Protein AF-A0A528CZE8-F1 (afdb_monomer)

pLDDT: mean 80.99, std 13.26, range [39.22, 95.0]

Mean predicted aligned error: 7.95 Å

Sequence (61 aa):
MSATVMPAASGEMQLVGRALAREGGAFHTIIKMHNQRLYRIARSVVRNDSEAEDIVQEAYV

Nearest PDB structures (foldseek):
  5wur-assembly1_A  TM=8.022E-01  e=4.392E-01  Bacillus subtilis subsp. subtilis str. 168
  5wuq-assembly1_A  TM=7.925E-01  e=4.986E-01  Bacillus subtilis subsp. subtilis str. 168
  5or5-assembly1_A  TM=7.944E-01  e=2.146E+00  Escherichia coli K-12

Foldseek 3Di:
DDDPPDDVVVVLVVLVVCVVVVVPVSQVVNLVVCLVVQLVVLCVVPVDNVSSVVVSVVSVD

Secondary structure (DSSP, 8-state):
-------HHHHHHHHHHHHHTT-HHHHHHHHHHHHHHHHHHHHHHH--HHHHHHHHHHTT-

Structure (mmCIF, N/CA/C/O backbone):
data_AF-A0A528CZE8-F1
#
_entry.id   AF-A0A528CZE8-F1
#
loop_
_atom_site.group_PDB
_atom_site.id
_atom_site.type_symbol
_atom_site.label_atom_id
_atom_site.label_alt_id
_atom_site.label_comp_id
_atom_site.label_asym_id
_atom_site.label_entity_id
_atom_site.label_seq_id
_atom_site.pdbx_PDB_ins_code
_atom_site.Cartn_x
_atom_site.Cartn_y
_atom_site.Cartn_z
_atom_site.occupancy
_atom_site.B_iso_or_equiv
_atom_site.auth_seq_id
_atom_site.auth_comp_id
_atom_site.auth_asym_id
_atom_site.auth_atom_id
_atom_site.pdbx_PDB_model_num
ATOM 1 N N . MET A 1 1 ? 7.647 36.073 -14.877 1.00 44.91 1 MET A N 1
ATOM 2 C CA . MET A 1 1 ? 7.651 34.738 -15.511 1.00 44.91 1 MET A CA 1
ATOM 3 C C . MET A 1 1 ? 6.865 33.807 -14.605 1.00 44.91 1 MET A C 1
ATOM 5 O O . MET A 1 1 ? 7.300 33.564 -13.489 1.00 44.91 1 MET A O 1
ATOM 9 N N . SER A 1 2 ? 5.659 33.427 -15.025 1.00 39.22 2 SER A N 1
ATOM 10 C CA . SER A 1 2 ? 4.698 32.676 -14.210 1.00 39.22 2 SER A CA 1
ATOM 11 C C . SER A 1 2 ? 5.140 31.227 -14.021 1.00 39.22 2 SER A C 1
ATOM 13 O O . SER A 1 2 ? 5.443 30.541 -14.994 1.00 39.22 2 SER A O 1
ATOM 15 N N . ALA A 1 3 ? 5.146 30.760 -12.774 1.00 49.28 3 ALA A N 1
ATOM 16 C CA . ALA A 1 3 ? 5.247 29.344 -12.462 1.00 49.28 3 ALA A CA 1
ATOM 17 C C . ALA A 1 3 ? 3.911 28.676 -12.818 1.00 49.28 3 ALA A C 1
ATOM 19 O O . ALA A 1 3 ? 2.924 28.810 -12.095 1.00 49.28 3 ALA A O 1
ATOM 20 N N . THR A 1 4 ? 3.862 27.987 -13.956 1.00 48.53 4 THR A N 1
ATOM 21 C CA . THR A 1 4 ? 2.756 27.086 -14.284 1.00 48.53 4 THR A CA 1
ATOM 22 C C . THR A 1 4 ? 2.826 25.898 -13.330 1.00 48.53 4 THR A C 1
ATOM 24 O O . THR A 1 4 ? 3.573 24.949 -13.558 1.00 48.53 4 THR A O 1
ATOM 27 N N . VAL A 1 5 ? 2.065 25.945 -12.238 1.00 60.84 5 VAL A N 1
ATOM 28 C CA . VAL A 1 5 ? 1.770 24.752 -11.441 1.00 60.84 5 VAL A CA 1
ATOM 29 C C . VAL A 1 5 ? 0.845 23.886 -12.295 1.00 60.84 5 VAL A C 1
ATOM 31 O O . VAL A 1 5 ? -0.364 24.108 -12.337 1.00 60.84 5 VAL A O 1
ATOM 34 N N . MET A 1 6 ? 1.411 22.938 -13.045 1.00 52.16 6 MET A N 1
ATOM 35 C CA . MET A 1 6 ? 0.601 21.890 -13.665 1.00 52.16 6 MET A CA 1
ATOM 36 C C . MET A 1 6 ? -0.022 21.033 -12.554 1.00 52.16 6 MET A C 1
ATOM 38 O O . MET A 1 6 ? 0.662 20.689 -11.587 1.00 52.16 6 MET A O 1
ATOM 42 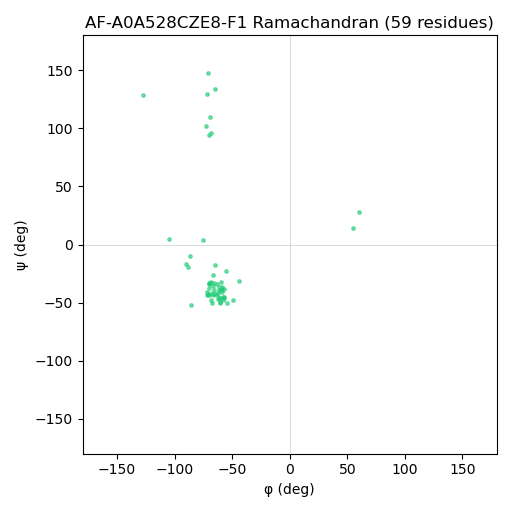N N . PRO A 1 7 ? -1.324 20.725 -12.652 1.00 52.69 7 PRO A N 1
ATOM 43 C CA . PRO A 1 7 ? -2.115 20.258 -11.526 1.00 52.69 7 PRO A CA 1
ATOM 44 C C . PRO A 1 7 ? -1.698 18.841 -11.145 1.00 52.69 7 PRO A C 1
ATOM 46 O O . PRO A 1 7 ? -1.361 18.039 -12.014 1.00 52.69 7 PRO A O 1
ATOM 49 N N . ALA A 1 8 ? -1.783 18.506 -9.858 1.00 62.09 8 ALA A N 1
ATOM 50 C CA . ALA A 1 8 ? -1.507 17.168 -9.326 1.00 62.09 8 ALA A CA 1
ATOM 51 C C . ALA A 1 8 ? -2.129 16.025 -10.163 1.00 62.09 8 ALA A C 1
ATOM 53 O O . ALA A 1 8 ? -1.506 14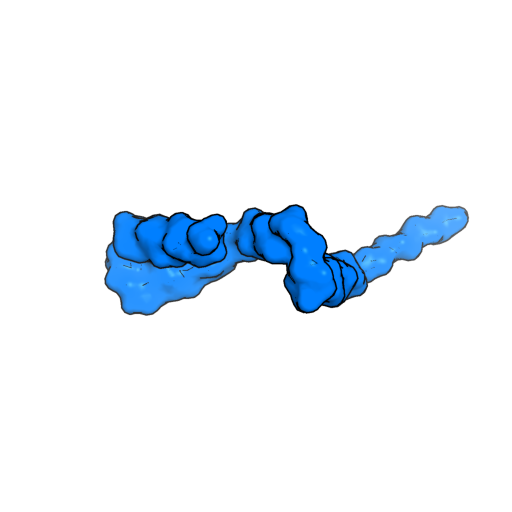.980 -10.315 1.00 62.09 8 ALA A O 1
ATOM 54 N N . ALA A 1 9 ? -3.278 16.267 -10.808 1.00 66.06 9 ALA A N 1
ATOM 55 C CA . ALA A 1 9 ? -3.932 15.347 -11.743 1.00 66.06 9 ALA A CA 1
ATOM 56 C C . ALA A 1 9 ? -3.065 14.943 -12.958 1.00 66.06 9 ALA A C 1
ATOM 58 O O . ALA A 1 9 ? -3.117 13.801 -13.400 1.00 66.06 9 ALA A O 1
ATOM 59 N N . SER A 1 10 ? -2.243 15.848 -13.505 1.00 76.31 10 SER A N 1
ATOM 60 C CA . SER A 1 10 ? -1.304 15.522 -14.594 1.00 76.31 10 SER A CA 1
ATOM 61 C C . SER A 1 10 ? -0.155 14.630 -14.118 1.00 76.31 10 SER A C 1
ATOM 63 O O . SER A 1 10 ? 0.311 13.781 -14.875 1.00 76.31 10 SER A O 1
ATOM 65 N N . GLY A 1 11 ? 0.293 14.805 -12.871 1.00 85.25 11 GLY A N 1
ATOM 66 C CA . GLY A 1 11 ? 1.296 13.938 -12.247 1.00 85.25 11 GLY A CA 1
ATOM 67 C C . GLY A 1 11 ? 0.731 12.560 -11.900 1.00 85.25 11 GLY A C 1
ATOM 68 O O . GLY A 1 11 ? 1.370 11.547 -12.171 1.00 85.25 11 GLY A O 1
ATOM 69 N N . GLU A 1 12 ? -0.497 12.515 -11.384 1.00 87.12 12 GLU A N 1
ATOM 70 C CA . GLU A 1 12 ? -1.224 11.279 -11.079 1.00 87.12 12 GLU A CA 1
ATOM 71 C C . GLU A 1 12 ? -1.476 10.454 -12.348 1.00 87.12 12 GLU A C 1
ATOM 73 O O . GLU A 1 12 ? -1.128 9.278 -12.392 1.00 87.12 12 GLU A O 1
ATOM 78 N N . MET A 1 13 ? -1.955 11.078 -13.431 1.00 89.81 13 MET A N 1
ATOM 79 C CA . MET A 1 13 ? -2.137 10.395 -14.720 1.00 89.81 13 MET A CA 1
ATOM 80 C C . MET A 1 13 ? -0.824 9.857 -15.305 1.00 89.81 13 MET A C 1
ATOM 82 O O . MET A 1 13 ? -0.813 8.773 -15.885 1.00 89.81 13 MET A O 1
ATOM 86 N N . GLN A 1 14 ? 0.296 10.569 -15.134 1.00 92.31 14 GLN A N 1
ATOM 87 C CA . GLN A 1 14 ? 1.608 10.063 -15.550 1.00 92.31 14 GLN A CA 1
ATOM 88 C C . GLN A 1 14 ? 2.044 8.851 -14.723 1.00 92.31 14 GLN A C 1
ATOM 90 O O . GLN A 1 14 ? 2.531 7.877 -15.291 1.00 92.31 14 GLN A O 1
ATOM 95 N N . LEU A 1 15 ? 1.854 8.884 -13.402 1.00 91.25 15 LEU A N 1
ATOM 96 C CA . LEU A 1 15 ? 2.150 7.745 -12.533 1.00 91.25 15 LEU A CA 1
ATOM 97 C C . LEU A 1 15 ? 1.291 6.529 -12.891 1.00 91.25 15 LEU A C 1
ATOM 99 O O . LEU A 1 15 ? 1.820 5.423 -12.973 1.00 91.25 15 LEU A O 1
ATOM 103 N N . VAL A 1 16 ? 0.004 6.734 -13.181 1.00 91.44 16 VAL A N 1
ATOM 104 C CA . VAL A 1 16 ? -0.894 5.674 -13.662 1.00 91.44 16 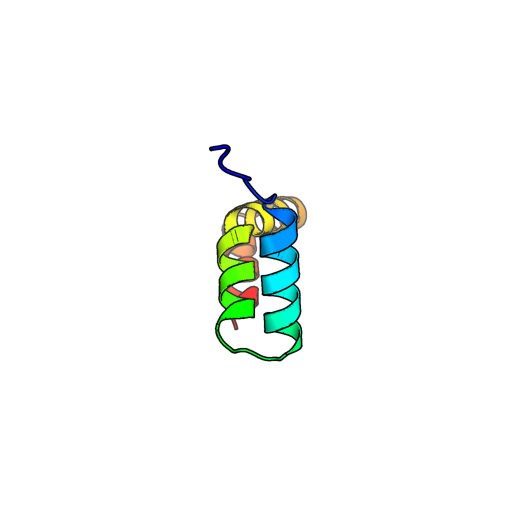VAL A CA 1
ATOM 105 C C . VAL A 1 16 ? -0.391 5.098 -14.985 1.00 91.44 16 VAL A C 1
ATOM 107 O O . VAL A 1 16 ? -0.289 3.881 -15.115 1.00 91.44 16 VAL A O 1
ATOM 110 N N . GLY A 1 17 ? -0.000 5.945 -15.942 1.00 93.75 17 GLY A N 1
ATOM 111 C CA . GLY A 1 17 ? 0.577 5.497 -17.213 1.00 93.75 17 GLY A CA 1
ATOM 112 C C . GLY A 1 17 ? 1.828 4.630 -17.028 1.00 93.75 17 GLY A C 1
ATOM 113 O O . GLY A 1 17 ? 1.926 3.556 -17.618 1.00 93.75 17 GLY A O 1
ATOM 114 N N . ARG A 1 18 ? 2.748 5.045 -16.149 1.00 92.69 18 ARG A N 1
ATOM 115 C CA . ARG A 1 18 ? 3.965 4.283 -15.815 1.00 92.69 18 ARG A CA 1
ATOM 116 C C . ARG A 1 18 ? 3.656 2.960 -15.108 1.00 92.69 18 ARG A C 1
ATOM 118 O O . ARG A 1 18 ? 4.279 1.942 -15.400 1.00 92.69 18 ARG A O 1
ATOM 125 N N . ALA A 1 19 ? 2.666 2.946 -14.214 1.00 91.44 19 ALA A N 1
ATOM 126 C CA . ALA A 1 19 ? 2.225 1.726 -13.540 1.00 91.44 19 ALA A CA 1
ATOM 127 C C . ALA A 1 19 ? 1.622 0.720 -14.535 1.00 91.44 19 ALA A C 1
ATOM 129 O O . ALA A 1 19 ? 1.960 -0.463 -14.491 1.00 91.44 19 ALA A O 1
ATOM 130 N N . LEU A 1 20 ? 0.806 1.190 -15.486 1.00 93.38 20 LEU A N 1
ATOM 131 C CA . LEU A 1 20 ? 0.270 0.366 -16.577 1.00 93.38 20 LEU A CA 1
ATOM 132 C C . LEU A 1 20 ? 1.376 -0.167 -17.501 1.00 93.38 20 LEU A C 1
ATOM 134 O O . LEU A 1 20 ? 1.287 -1.298 -17.976 1.00 93.38 20 LEU A O 1
ATOM 138 N N . ALA A 1 21 ? 2.445 0.607 -17.701 1.00 95.00 21 ALA A N 1
ATOM 139 C CA . ALA A 1 21 ? 3.643 0.191 -18.428 1.00 95.00 21 ALA A CA 1
ATOM 140 C C . ALA A 1 21 ? 4.557 -0.771 -17.636 1.00 95.00 21 ALA A C 1
ATOM 142 O O . ALA A 1 21 ? 5.618 -1.148 -18.132 1.00 95.00 21 ALA A O 1
ATOM 143 N N . ARG A 1 22 ? 4.152 -1.203 -16.429 1.00 88.75 22 ARG A N 1
ATOM 144 C CA . ARG A 1 22 ? 4.916 -2.083 -15.522 1.00 88.75 22 ARG A CA 1
ATOM 145 C C . ARG A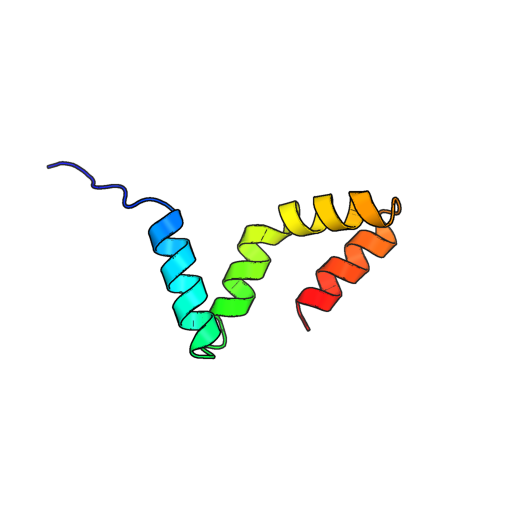 1 22 ? 6.262 -1.505 -15.076 1.00 88.75 22 ARG A C 1
ATOM 147 O O . ARG A 1 22 ? 7.178 -2.248 -14.727 1.00 88.75 22 ARG A O 1
ATOM 154 N N . GLU A 1 23 ? 6.383 -0.182 -15.026 1.00 91.62 23 GLU A N 1
ATOM 155 C CA . GLU A 1 23 ? 7.538 0.458 -14.403 1.00 91.62 23 GLU A CA 1
ATOM 156 C C . GLU A 1 23 ? 7.483 0.224 -12.887 1.00 91.62 23 GLU A C 1
ATOM 158 O O . GLU A 1 23 ? 6.625 0.771 -12.189 1.00 91.62 23 GLU A O 1
ATOM 163 N N . GLY A 1 24 ? 8.400 -0.603 -12.372 1.00 81.50 24 GLY A N 1
ATOM 164 C CA . GLY A 1 24 ? 8.299 -1.203 -11.033 1.00 81.50 24 GLY A CA 1
ATOM 165 C C . GLY A 1 24 ? 8.134 -0.227 -9.861 1.00 81.50 24 GLY A C 1
ATOM 166 O O . GLY A 1 24 ? 7.588 -0.600 -8.829 1.00 81.50 24 GLY A O 1
ATOM 167 N N . GLY A 1 25 ? 8.540 1.038 -10.005 1.00 88.06 25 GLY A N 1
ATOM 168 C CA . GLY A 1 25 ? 8.382 2.055 -8.957 1.00 88.06 25 GLY A CA 1
ATOM 169 C C . GLY A 1 25 ? 7.057 2.824 -8.988 1.00 88.06 25 GLY A C 1
ATOM 170 O O . GLY A 1 25 ? 6.681 3.439 -7.988 1.00 88.06 25 GLY A O 1
ATOM 171 N N . ALA A 1 26 ? 6.343 2.829 -10.115 1.00 91.00 26 ALA A N 1
ATOM 172 C CA . ALA A 1 26 ? 5.175 3.688 -10.296 1.00 91.00 26 ALA A CA 1
ATOM 173 C C . ALA A 1 26 ? 3.988 3.225 -9.444 1.00 91.00 26 ALA A C 1
ATOM 175 O O . ALA A 1 26 ? 3.360 4.039 -8.771 1.00 91.00 26 ALA A O 1
ATOM 176 N N . PHE A 1 27 ? 3.750 1.913 -9.394 1.00 86.44 27 PHE A N 1
ATOM 177 C CA . PHE A 1 27 ? 2.713 1.321 -8.551 1.00 86.44 27 PHE A CA 1
ATOM 178 C C . PHE A 1 27 ? 2.953 1.613 -7.063 1.00 86.44 27 PHE A C 1
ATOM 180 O O . PHE A 1 27 ? 2.083 2.156 -6.386 1.00 86.44 27 PHE A O 1
ATOM 187 N N . HIS A 1 28 ? 4.176 1.368 -6.580 1.00 88.69 28 HIS A N 1
ATOM 188 C CA . HIS A 1 28 ? 4.551 1.665 -5.197 1.00 88.69 28 HIS A CA 1
ATOM 189 C C . HIS A 1 28 ? 4.385 3.156 -4.858 1.00 88.69 28 HIS A C 1
ATOM 191 O O . HIS A 1 28 ? 3.918 3.509 -3.775 1.00 88.69 28 HIS A O 1
ATOM 197 N N . THR A 1 29 ? 4.716 4.044 -5.800 1.00 91.06 29 THR A N 1
ATOM 198 C CA . THR A 1 29 ? 4.536 5.494 -5.631 1.00 91.06 29 THR A CA 1
ATOM 199 C C . THR A 1 29 ? 3.061 5.864 -5.467 1.00 91.06 29 THR A C 1
ATOM 201 O O . THR A 1 29 ? 2.731 6.638 -4.568 1.00 91.06 29 THR A O 1
ATOM 204 N N . ILE A 1 30 ? 2.170 5.282 -6.277 1.00 89.81 30 ILE A N 1
ATOM 205 C CA . ILE A 1 30 ? 0.718 5.502 -6.185 1.00 89.81 30 ILE A CA 1
ATOM 206 C C . ILE A 1 30 ? 0.195 5.058 -4.815 1.00 89.81 30 ILE A C 1
ATOM 208 O O . ILE A 1 30 ? -0.462 5.840 -4.126 1.00 89.81 30 ILE A O 1
ATOM 212 N N . ILE A 1 31 ? 0.521 3.837 -4.376 1.00 87.75 31 ILE A N 1
ATOM 213 C CA . ILE A 1 31 ? 0.040 3.329 -3.081 1.00 87.75 31 ILE A CA 1
ATOM 214 C C . ILE A 1 31 ? 0.555 4.197 -1.933 1.00 87.75 31 ILE A C 1
ATOM 216 O O . ILE A 1 31 ? -0.234 4.638 -1.095 1.00 87.75 31 ILE A O 1
A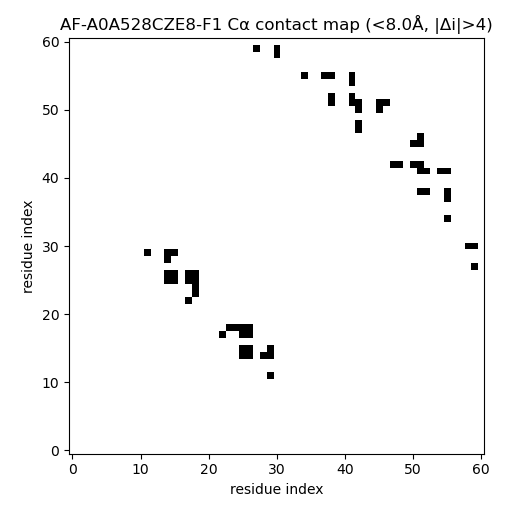TOM 220 N N . LYS A 1 32 ? 1.848 4.539 -1.933 1.00 88.62 32 LYS A N 1
ATOM 221 C CA . LYS A 1 32 ? 2.447 5.392 -0.900 1.00 88.62 32 LYS A CA 1
ATOM 222 C C . LYS A 1 32 ? 1.770 6.762 -0.812 1.00 88.62 32 LYS A C 1
ATOM 224 O O . LYS A 1 32 ? 1.529 7.253 0.290 1.00 88.62 32 LYS A O 1
ATOM 229 N N . MET A 1 33 ? 1.426 7.369 -1.950 1.00 89.81 33 MET A N 1
ATOM 230 C CA . MET A 1 33 ? 0.713 8.652 -1.997 1.00 89.81 33 MET A CA 1
ATOM 231 C C . MET A 1 33 ? -0.709 8.568 -1.430 1.00 89.81 33 MET A C 1
ATOM 233 O O . MET A 1 33 ? -1.195 9.533 -0.838 1.00 89.81 33 MET A O 1
ATOM 237 N N . HIS A 1 34 ? -1.381 7.427 -1.585 1.00 89.75 34 HIS A N 1
ATOM 238 C CA . HIS A 1 34 ? -2.778 7.258 -1.183 1.00 89.75 34 HIS A CA 1
ATOM 239 C C . HIS A 1 34 ? -2.974 6.440 0.100 1.00 89.75 34 HIS A C 1
ATOM 241 O O . HIS A 1 34 ? -4.117 6.249 0.517 1.00 89.75 34 HIS A O 1
ATOM 247 N N . ASN A 1 35 ? -1.893 6.047 0.778 1.00 87.25 35 ASN A N 1
ATOM 248 C CA . ASN A 1 35 ? -1.893 5.170 1.952 1.00 87.25 35 ASN A CA 1
ATOM 249 C C . ASN A 1 35 ? -2.904 5.586 3.033 1.00 87.25 35 ASN A C 1
ATOM 251 O O . ASN A 1 35 ? -3.714 4.788 3.492 1.00 87.25 35 ASN A O 1
ATOM 255 N N . GLN A 1 36 ? -2.936 6.874 3.391 1.00 87.75 36 GLN A N 1
ATOM 256 C CA . GLN A 1 36 ? -3.868 7.379 4.406 1.00 87.75 36 GLN A CA 1
ATOM 257 C C . GLN A 1 36 ? -5.334 7.303 3.950 1.00 87.75 36 GLN A C 1
ATOM 259 O O . GLN A 1 36 ? -6.238 7.067 4.754 1.00 87.75 36 GLN A O 1
ATOM 264 N N . ARG A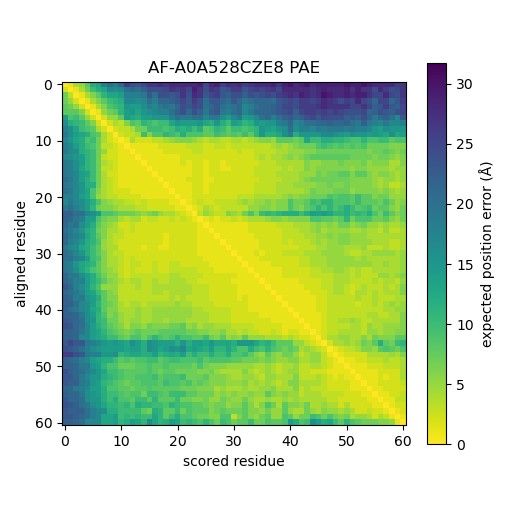 1 37 ? -5.598 7.528 2.658 1.00 89.75 37 ARG A N 1
ATOM 265 C CA . ARG A 1 37 ? -6.951 7.430 2.099 1.00 89.75 37 ARG A CA 1
ATOM 266 C C . ARG A 1 37 ? -7.407 5.975 2.059 1.00 89.75 37 ARG A C 1
ATOM 268 O O . ARG A 1 37 ? -8.537 5.716 2.461 1.00 89.75 37 ARG A O 1
ATOM 275 N N . LEU A 1 38 ? -6.529 5.068 1.634 1.00 87.25 38 LEU A N 1
ATOM 276 C CA . LEU A 1 38 ? -6.763 3.624 1.639 1.00 87.25 38 LEU A CA 1
ATOM 277 C C . LEU A 1 38 ? -7.068 3.131 3.057 1.00 87.25 38 LEU A C 1
ATOM 279 O O . LEU A 1 38 ? -8.107 2.515 3.261 1.00 87.25 38 LEU A O 1
ATOM 283 N N . TYR A 1 39 ? -6.265 3.529 4.047 1.00 85.50 39 TYR A N 1
ATOM 284 C CA . TYR A 1 39 ? -6.4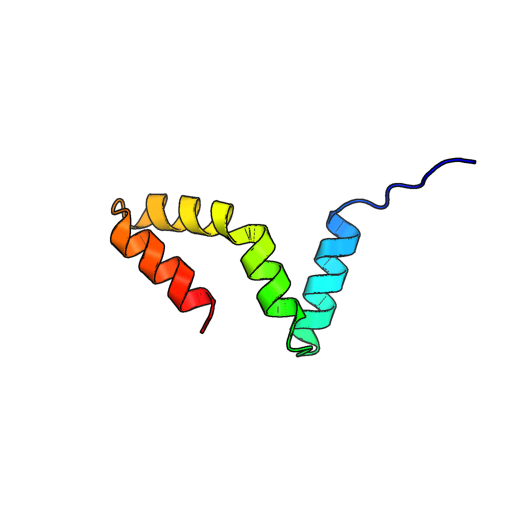95 3.188 5.452 1.00 85.50 39 TYR A CA 1
ATOM 285 C C . TYR A 1 39 ? -7.860 3.663 5.969 1.00 85.50 39 TYR A C 1
ATOM 287 O O . TYR A 1 39 ? -8.592 2.898 6.592 1.00 85.50 39 TYR A O 1
ATOM 295 N N . ARG A 1 40 ? -8.265 4.909 5.675 1.00 88.69 40 ARG A N 1
ATOM 296 C CA . ARG A 1 40 ? -9.594 5.411 6.077 1.00 88.69 40 ARG A CA 1
ATOM 297 C C . ARG A 1 40 ? -10.737 4.605 5.458 1.00 88.69 40 ARG A C 1
ATOM 299 O O . ARG A 1 40 ? -11.737 4.374 6.133 1.00 88.69 40 ARG A O 1
ATOM 306 N N . ILE A 1 41 ? -10.596 4.200 4.195 1.00 89.50 41 ILE A N 1
ATOM 307 C CA . ILE A 1 41 ? -11.588 3.364 3.507 1.00 89.50 41 ILE A CA 1
ATOM 308 C C . ILE A 1 41 ? -11.620 1.975 4.146 1.00 89.50 41 ILE A C 1
ATOM 310 O O . ILE A 1 41 ? -12.695 1.546 4.560 1.00 89.50 41 ILE A O 1
ATOM 314 N N . ALA A 1 42 ? -10.467 1.323 4.313 1.00 86.94 42 ALA A N 1
ATOM 315 C CA . ALA A 1 42 ? -10.364 0.010 4.947 1.00 86.94 42 ALA A CA 1
ATOM 316 C C . ALA A 1 42 ? -11.016 0.022 6.338 1.00 86.94 42 ALA A C 1
ATOM 318 O O . ALA A 1 42 ? -11.947 -0.738 6.590 1.00 86.94 42 ALA A O 1
ATOM 319 N N . ARG A 1 43 ? -10.655 0.995 7.186 1.00 87.00 43 ARG A N 1
ATOM 320 C CA . ARG A 1 43 ? -11.234 1.187 8.525 1.00 87.00 43 ARG A CA 1
ATOM 321 C C . ARG A 1 43 ? -12.752 1.363 8.509 1.00 87.00 43 ARG A C 1
ATOM 323 O O . ARG A 1 43 ? -13.437 0.855 9.392 1.00 87.00 43 ARG A O 1
ATOM 330 N N . SER A 1 44 ? -13.295 2.073 7.519 1.00 89.06 44 SER A N 1
ATOM 331 C CA . SER A 1 44 ? -14.747 2.261 7.398 1.00 89.06 44 SER A CA 1
ATOM 332 C C . SER A 1 44 ? -15.500 0.963 7.084 1.00 89.06 44 SER A C 1
ATOM 334 O O . SER A 1 44 ? -16.665 0.832 7.462 1.00 89.06 44 SER A O 1
ATOM 336 N N . VAL A 1 45 ? -14.827 0.004 6.439 1.00 86.94 45 VAL A N 1
ATOM 337 C CA . VAL A 1 45 ? -15.385 -1.299 6.062 1.00 86.94 45 VAL A CA 1
ATOM 338 C C . VAL A 1 45 ? -15.258 -2.297 7.213 1.00 86.94 45 VAL A C 1
ATOM 340 O O . VAL A 1 45 ? -16.263 -2.876 7.614 1.00 86.94 45 VAL A O 1
ATOM 343 N N . VAL A 1 46 ? -14.058 -2.459 7.781 1.00 86.94 46 VAL A N 1
ATOM 344 C CA . VAL A 1 46 ? -13.776 -3.514 8.777 1.00 86.94 46 VAL A CA 1
ATOM 345 C C . VAL A 1 46 ? -14.018 -3.088 10.228 1.00 86.94 46 VAL A C 1
ATOM 347 O O . VAL A 1 46 ? -14.169 -3.929 11.105 1.00 86.94 46 VAL A O 1
ATOM 350 N N . ARG A 1 47 ? -14.106 -1.776 10.505 1.00 79.00 47 ARG A N 1
ATOM 351 C CA . ARG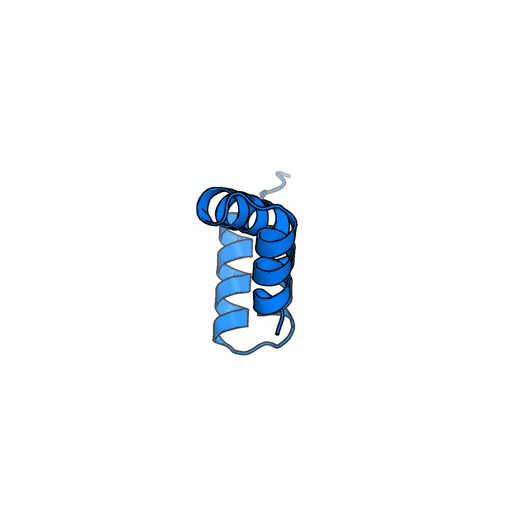 A 1 47 ? -14.335 -1.190 11.847 1.00 79.00 47 ARG A CA 1
ATOM 352 C C . ARG A 1 47 ? -13.328 -1.625 12.928 1.00 79.00 47 ARG A C 1
ATOM 354 O O . ARG A 1 47 ? -13.563 -1.375 14.109 1.00 79.00 47 ARG A O 1
ATOM 361 N N . ASN A 1 48 ? -12.214 -2.224 12.519 1.00 80.81 48 ASN A N 1
ATOM 362 C CA . ASN A 1 48 ? -11.108 -2.683 13.348 1.00 80.81 48 ASN A CA 1
ATOM 363 C C . ASN A 1 48 ? -9.797 -2.101 12.800 1.00 80.81 48 ASN A C 1
ATOM 365 O O . ASN A 1 48 ? -9.509 -2.205 11.610 1.00 80.81 48 ASN A O 1
ATOM 369 N N . ASP A 1 49 ? -9.011 -1.473 13.670 1.00 77.44 49 ASP A N 1
ATOM 370 C CA . ASP A 1 49 ? -7.794 -0.769 13.271 1.00 77.44 49 ASP A CA 1
ATOM 371 C C . ASP A 1 49 ? -6.684 -1.737 12.823 1.00 77.44 49 ASP A C 1
ATOM 373 O O . ASP A 1 49 ? -5.961 -1.402 11.888 1.00 77.44 49 ASP A O 1
ATOM 377 N N . SER A 1 50 ? -6.596 -2.937 13.415 1.00 81.38 50 SER A N 1
ATOM 378 C CA . SER A 1 50 ? -5.598 -3.957 13.047 1.00 81.38 50 SER A CA 1
ATOM 379 C C . SER A 1 50 ? -5.899 -4.595 11.691 1.00 81.38 50 SER A C 1
ATOM 381 O O . SER A 1 50 ? -5.023 -4.705 10.846 1.00 81.38 50 SER A O 1
ATOM 383 N N . GLU A 1 51 ? -7.164 -4.923 11.434 1.00 81.06 51 GLU A N 1
ATOM 384 C CA . GLU A 1 51 ? -7.590 -5.498 10.151 1.00 81.06 51 GLU A CA 1
ATOM 385 C C . GLU A 1 51 ? -7.476 -4.472 9.008 1.00 81.06 51 GLU A C 1
ATOM 387 O O . GLU A 1 51 ? -7.144 -4.807 7.874 1.00 81.06 51 GLU A O 1
ATOM 392 N N . ALA A 1 52 ? -7.690 -3.185 9.307 1.00 82.12 52 ALA A N 1
ATOM 393 C CA . ALA A 1 52 ? -7.475 -2.107 8.345 1.00 82.12 52 ALA A CA 1
ATOM 394 C C . ALA A 1 52 ? -5.990 -1.899 8.014 1.00 82.12 52 ALA A C 1
ATOM 396 O O . ALA A 1 52 ? -5.669 -1.503 6.893 1.00 82.12 52 ALA A O 1
ATOM 397 N N . GLU A 1 53 ? -5.099 -2.128 8.978 1.00 80.69 53 GLU A N 1
ATOM 398 C CA . GLU A 1 53 ? -3.655 -2.094 8.763 1.00 80.69 53 GLU A CA 1
ATOM 399 C C . GLU A 1 53 ? -3.212 -3.267 7.883 1.00 80.69 53 GLU A C 1
ATOM 401 O O . GLU A 1 53 ? -2.561 -3.026 6.867 1.00 80.69 53 GLU A O 1
ATOM 406 N N . ASP A 1 54 ? -3.662 -4.486 8.184 1.00 84.62 54 ASP A N 1
ATOM 407 C CA . ASP A 1 54 ? -3.350 -5.685 7.397 1.00 84.62 54 ASP A CA 1
ATOM 408 C C . ASP A 1 54 ? -3.770 -5.531 5.925 1.00 84.62 54 ASP A C 1
ATOM 410 O O . ASP A 1 54 ? -2.961 -5.746 5.024 1.00 84.62 54 ASP A O 1
ATOM 414 N N . ILE A 1 55 ? -4.983 -5.033 5.657 1.00 81.38 55 ILE A N 1
ATOM 415 C CA . ILE A 1 55 ? -5.479 -4.786 4.287 1.00 81.38 55 ILE A CA 1
ATOM 416 C C . ILE A 1 55 ? -4.602 -3.784 3.523 1.00 81.38 55 ILE A C 1
ATOM 418 O O . ILE A 1 55 ? -4.374 -3.919 2.319 1.00 81.38 55 ILE A O 1
ATOM 422 N N . VAL A 1 56 ? -4.127 -2.738 4.202 1.00 78.12 56 VAL A N 1
ATOM 423 C CA . VAL A 1 56 ? -3.254 -1.736 3.580 1.00 78.12 56 VAL A CA 1
ATOM 424 C C . VAL A 1 56 ? -1.883 -2.337 3.286 1.00 78.12 56 VAL A C 1
ATOM 426 O O . VAL A 1 56 ? -1.324 -2.026 2.238 1.00 78.12 56 VAL A O 1
ATOM 429 N N . GLN A 1 57 ? -1.361 -3.198 4.163 1.00 79.88 57 GLN A N 1
ATOM 430 C CA . GLN A 1 57 ? -0.095 -3.904 3.951 1.00 79.88 57 GLN A CA 1
ATOM 431 C C . GLN A 1 57 ? -0.187 -4.923 2.808 1.00 79.88 57 GLN A C 1
ATOM 433 O O . GLN A 1 57 ? 0.715 -4.971 1.97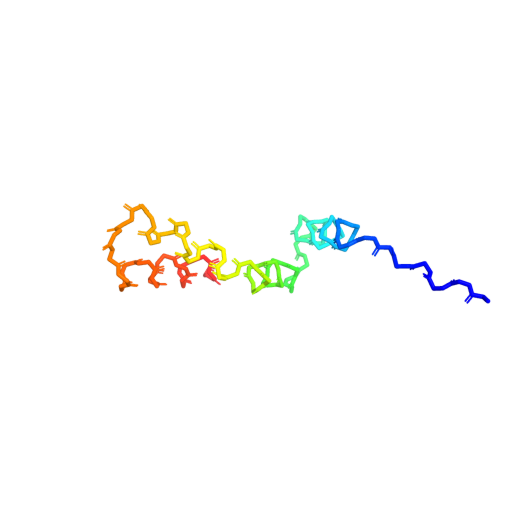7 1.00 79.88 57 GLN A O 1
ATOM 438 N N . GLU A 1 58 ? -1.283 -5.678 2.699 1.00 78.69 58 GLU A N 1
ATOM 439 C CA . GLU A 1 58 ? -1.510 -6.617 1.590 1.00 78.69 58 GLU A CA 1
ATOM 440 C C . GLU A 1 58 ? -1.519 -5.922 0.225 1.00 78.69 58 GLU A C 1
ATOM 442 O O . GLU A 1 58 ? -1.040 -6.485 -0.753 1.00 78.69 58 GLU A O 1
ATOM 447 N N . ALA A 1 59 ? -1.984 -4.671 0.147 1.00 72.69 59 ALA A N 1
ATOM 448 C CA . ALA A 1 59 ? -1.948 -3.903 -1.096 1.00 72.69 59 ALA A CA 1
ATOM 449 C C . ALA A 1 59 ? -0.517 -3.599 -1.593 1.00 72.69 59 ALA A C 1
ATOM 451 O O . ALA A 1 59 ? -0.347 -3.245 -2.760 1.00 72.69 59 ALA A O 1
ATOM 452 N N . TYR A 1 60 ? 0.506 -3.713 -0.735 1.00 70.12 60 TYR A N 1
ATOM 453 C CA . TYR A 1 60 ? 1.914 -3.532 -1.107 1.00 70.12 60 TYR A CA 1
ATOM 454 C C . TYR A 1 60 ? 2.601 -4.804 -1.640 1.00 70.12 60 TYR A C 1
ATOM 456 O O . TYR A 1 60 ? 3.728 -4.678 -2.130 1.00 70.12 60 TYR A O 1
ATOM 464 N N . VAL A 1 61 ? 1.974 -5.985 -1.537 1.00 71.19 61 VAL A N 1
ATOM 465 C CA . VAL A 1 61 ? 2.524 -7.293 -1.961 1.00 71.19 61 VAL A CA 1
ATOM 466 C C . VAL A 1 61 ? 2.157 -7.599 -3.411 1.00 71.19 61 VAL A C 1
ATOM 468 O O . VAL A 1 61 ? 3.064 -8.043 -4.152 1.00 71.19 61 VAL A O 1
#

Solvent-accessible surface area (backbone atoms only — not comparable to full-atom values): 3621 Å² total; per-residue (Å²): 136,83,82,82,80,76,54,70,66,63,56,50,51,50,36,51,51,36,31,75,71,63,41,83,61,29,51,57,50,53,50,66,75,40,44,71,60,50,34,54,53,38,29,71,73,65,75,34,73,67,63,14,47,51,57,53,55,58,74,75,112

Radius of gyration: 14.91 Å; Cα contacts (8 Å, |Δi|>4): 34; chains: 1; bounding box: 24×42×32 Å